Protein AF-E4ZHY7-F1 (afdb_monomer)

Sequence (99 aa):
MSANEIPQGDAVDNDYQSRSGQQQYGIPVQKDEAPIEDTEYDNGGDSDEQLARDEKDAIDETNILNERTRGATKEKGTYTEPGDEEGLGGNDGTSSGRQ

Secondary structure (DSSP, 8-state):
----------S---TTSPPTTTTTSSSPPPPTTSPPPPPTTTTTTTSHHHHHHHHHHH--GGG--SS-GGG-SPPTTSS-PPPTTTTPPPTTS------

Structure (mmCIF, N/CA/C/O backbone):
data_AF-E4ZHY7-F1
#
_entry.id   AF-E4ZHY7-F1
#
loop_
_atom_site.group_PDB
_atom_site.id
_atom_site.type_symbol
_atom_site.label_atom_id
_atom_site.label_alt_id
_atom_site.label_comp_id
_atom_site.label_asym_id
_atom_site.label_entity_id
_atom_site.label_seq_id
_atom_site.pdbx_PDB_ins_code
_atom_site.Cartn_x
_atom_site.Cartn_y
_atom_site.Cartn_z
_atom_site.occupancy
_atom_site.B_iso_or_equiv
_atom_site.auth_seq_id
_atom_site.auth_comp_id
_atom_site.auth_asym_id
_atom_site.auth_atom_id
_atom_site.pdbx_PDB_model_num
ATOM 1 N N . MET A 1 1 ? -26.402 -13.099 -47.495 1.00 43.53 1 MET A N 1
ATOM 2 C CA . MET A 1 1 ? -25.777 -12.647 -46.239 1.00 43.53 1 MET A CA 1
ATOM 3 C C . MET A 1 1 ? -24.281 -12.606 -46.497 1.00 43.53 1 MET A C 1
ATOM 5 O O . MET A 1 1 ? -23.641 -13.643 -46.405 1.00 43.53 1 MET A O 1
ATOM 9 N N . SER A 1 2 ? -23.755 -11.471 -46.958 1.00 52.97 2 SER A N 1
ATOM 10 C CA . SER A 1 2 ? -22.307 -11.312 -47.121 1.00 52.97 2 SER A CA 1
ATOM 11 C C . SER A 1 2 ? -21.725 -11.097 -45.733 1.00 52.97 2 SER A C 1
ATOM 13 O O . SER A 1 2 ? -22.100 -10.139 -45.060 1.00 52.97 2 SER A O 1
ATOM 15 N N . ALA A 1 3 ? -20.900 -12.033 -45.270 1.00 57.66 3 ALA A N 1
ATOM 16 C CA . ALA A 1 3 ? -20.128 -11.838 -44.057 1.00 57.66 3 ALA A CA 1
ATOM 17 C C . ALA A 1 3 ? -19.186 -10.655 -44.306 1.00 57.66 3 ALA A C 1
ATOM 19 O O . ALA A 1 3 ? -18.402 -10.685 -45.252 1.00 57.66 3 ALA A O 1
ATOM 20 N N . ASN A 1 4 ? -19.317 -9.595 -43.508 1.00 62.72 4 ASN A N 1
ATOM 21 C CA . ASN A 1 4 ? -18.317 -8.538 -43.460 1.00 62.7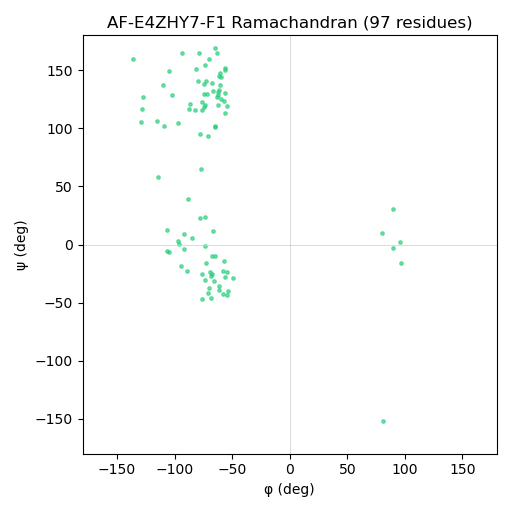2 4 ASN A CA 1
ATOM 22 C C . ASN A 1 4 ? -17.037 -9.165 -42.911 1.00 62.72 4 ASN A C 1
ATOM 24 O O . ASN A 1 4 ? -16.926 -9.419 -41.713 1.00 62.72 4 ASN A O 1
ATOM 28 N N . GLU A 1 5 ? -16.116 -9.466 -43.813 1.00 64.88 5 GLU A N 1
ATOM 29 C CA . GLU A 1 5 ? -14.766 -9.910 -43.511 1.00 64.88 5 GLU A CA 1
ATOM 30 C C . GLU A 1 5 ? -14.061 -8.740 -42.815 1.00 64.88 5 GLU A C 1
ATOM 32 O O . GLU A 1 5 ? -13.741 -7.722 -43.429 1.00 64.88 5 GLU A O 1
ATOM 37 N N . ILE A 1 6 ? -13.953 -8.822 -41.486 1.00 69.62 6 ILE A N 1
ATOM 38 C CA . ILE A 1 6 ? -13.198 -7.849 -40.697 1.00 69.62 6 ILE A CA 1
ATOM 39 C C . ILE A 1 6 ? -11.747 -7.966 -41.173 1.00 69.62 6 ILE A C 1
ATOM 41 O O . ILE A 1 6 ? -11.245 -9.093 -41.205 1.00 69.62 6 ILE A O 1
ATOM 45 N N . PRO A 1 7 ? -11.067 -6.865 -41.543 1.00 69.19 7 PRO A N 1
ATOM 46 C CA . PRO A 1 7 ? -9.650 -6.929 -41.857 1.00 69.19 7 PRO A CA 1
ATOM 47 C C . PRO A 1 7 ? -8.929 -7.527 -40.649 1.00 69.19 7 PRO A C 1
ATOM 49 O O . PRO A 1 7 ? -8.926 -6.929 -39.572 1.00 69.19 7 PRO A O 1
ATOM 52 N N . GLN A 1 8 ? -8.371 -8.728 -40.803 1.00 68.25 8 GLN A N 1
ATOM 53 C CA . GLN A 1 8 ? -7.430 -9.258 -39.829 1.00 68.25 8 GLN A CA 1
ATOM 54 C C . GLN A 1 8 ? -6.158 -8.433 -39.996 1.00 68.25 8 GLN A C 1
ATOM 56 O O . GLN A 1 8 ? -5.374 -8.683 -40.905 1.00 68.25 8 GLN A O 1
ATOM 61 N N . GLY A 1 9 ? -6.027 -7.372 -39.200 1.00 69.00 9 GLY A N 1
ATOM 62 C CA . GLY A 1 9 ? -4.763 -6.656 -39.089 1.00 69.00 9 GLY A CA 1
ATOM 63 C C . GLY A 1 9 ? -3.695 -7.605 -38.556 1.00 69.00 9 GLY A C 1
ATOM 64 O O . GLY A 1 9 ? -4.000 -8.476 -37.735 1.00 69.00 9 GLY A O 1
ATOM 65 N N . ASP A 1 10 ? -2.463 -7.445 -39.031 1.00 75.00 10 ASP A N 1
ATOM 66 C CA . ASP A 1 10 ? -1.323 -8.138 -38.446 1.00 75.00 10 ASP A CA 1
ATOM 67 C C . ASP A 1 10 ? -1.215 -7.728 -36.969 1.00 75.00 10 ASP A C 1
ATOM 69 O O . ASP A 1 10 ? -1.197 -6.545 -36.638 1.00 75.00 10 ASP A O 1
ATOM 73 N N . ALA A 1 11 ? -1.208 -8.711 -36.065 1.00 80.44 11 ALA A N 1
ATOM 74 C CA . ALA A 1 11 ? -1.173 -8.477 -34.615 1.00 80.44 11 ALA A CA 1
ATOM 75 C C . ALA A 1 11 ? 0.201 -8.001 -34.105 1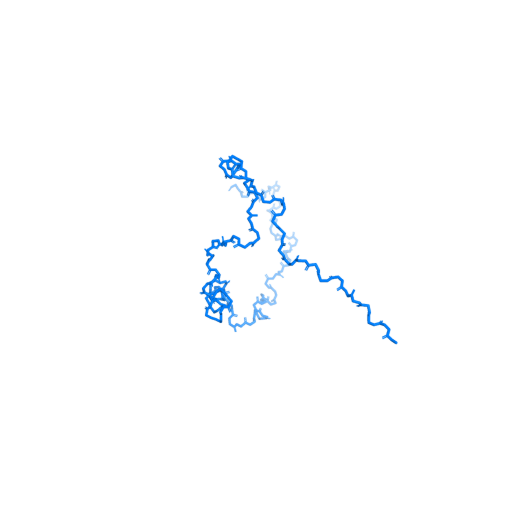.00 80.44 11 ALA A C 1
ATOM 77 O O . ALA A 1 11 ? 0.368 -7.794 -32.907 1.00 80.44 11 ALA A O 1
ATOM 78 N N . VAL A 1 12 ? 1.166 -7.881 -35.014 1.00 86.12 12 VAL A N 1
ATOM 79 C CA . VAL A 1 12 ? 2.551 -7.492 -34.778 1.00 86.12 12 VAL A CA 1
ATOM 80 C C . VAL A 1 12 ? 2.865 -6.342 -35.726 1.00 86.12 12 VAL A C 1
ATOM 82 O O . VAL A 1 12 ? 2.715 -6.493 -36.941 1.00 86.12 12 VAL A O 1
ATOM 85 N N . ASP A 1 13 ? 3.359 -5.235 -35.185 1.00 86.56 13 ASP A N 1
ATOM 86 C CA . ASP A 1 13 ? 3.827 -4.076 -35.933 1.00 86.56 13 ASP A CA 1
ATOM 87 C C . ASP A 1 13 ? 5.234 -3.670 -35.474 1.00 86.56 13 ASP A C 1
ATOM 89 O O . ASP A 1 13 ? 5.452 -3.052 -34.436 1.00 86.56 13 ASP A O 1
ATOM 93 N N . ASN A 1 14 ? 6.217 -3.980 -36.315 1.00 90.69 14 ASN A N 1
ATOM 94 C CA . ASN A 1 14 ? 7.615 -3.630 -36.087 1.00 90.69 14 ASN A CA 1
ATOM 95 C C . ASN A 1 14 ? 8.096 -2.481 -36.993 1.00 90.69 14 ASN A C 1
ATOM 97 O O . ASN A 1 14 ? 9.307 -2.238 -37.077 1.00 90.69 14 ASN A O 1
ATOM 101 N N . ASP A 1 15 ? 7.199 -1.763 -37.676 1.00 89.50 15 ASP A N 1
ATOM 102 C CA . ASP A 1 15 ? 7.571 -0.702 -38.625 1.00 89.50 15 ASP A CA 1
ATOM 103 C C . ASP A 1 15 ? 8.217 0.503 -37.925 1.00 89.50 15 ASP A C 1
ATOM 105 O O . ASP A 1 15 ? 9.052 1.209 -38.506 1.00 89.50 15 ASP A O 1
ATOM 109 N N . TYR A 1 16 ? 7.893 0.695 -36.647 1.00 88.12 16 TYR A N 1
ATOM 110 C CA . TYR A 1 16 ? 8.444 1.748 -35.795 1.00 88.12 16 TYR A CA 1
ATOM 111 C C . TYR A 1 16 ? 9.608 1.290 -34.904 1.00 88.12 16 TYR A C 1
ATOM 113 O O . TYR A 1 16 ? 10.137 2.099 -34.136 1.00 88.12 16 TYR A O 1
ATOM 121 N N . GLN A 1 17 ? 10.054 0.031 -35.013 1.00 92.19 17 GLN A N 1
ATOM 122 C CA . GLN A 1 17 ? 11.179 -0.474 -34.222 1.00 92.19 17 GLN A CA 1
ATOM 123 C C . GLN A 1 17 ? 12.467 0.320 -34.508 1.00 92.19 17 GLN A C 1
ATOM 125 O O . GLN A 1 17 ? 12.747 0.746 -35.638 1.00 92.19 17 GLN A O 1
ATOM 130 N N . SER A 1 18 ? 13.319 0.462 -33.495 1.00 91.19 18 SER A N 1
ATOM 131 C CA . SER A 1 18 ? 14.595 1.166 -33.661 1.00 91.19 18 SER A CA 1
ATOM 132 C C . SER A 1 18 ? 15.543 0.413 -34.596 1.00 91.19 18 SER A C 1
ATOM 134 O O . SER A 1 18 ? 15.787 -0.788 -34.443 1.00 91.19 18 SER A O 1
ATOM 136 N N . ARG A 1 19 ? 16.135 1.134 -35.556 1.00 87.75 19 ARG A N 1
ATOM 137 C CA . ARG A 1 19 ? 17.063 0.554 -36.540 1.00 87.75 19 ARG A CA 1
ATOM 138 C C . ARG A 1 19 ? 18.388 0.142 -35.895 1.00 87.75 19 ARG A C 1
ATOM 140 O O . ARG A 1 19 ? 18.795 0.664 -34.853 1.00 87.75 19 ARG A O 1
ATOM 147 N N . SER A 1 20 ? 19.118 -0.751 -36.565 1.00 81.50 20 SER A N 1
ATOM 148 C CA . SER A 1 20 ? 20.469 -1.156 -36.159 1.00 81.50 20 SER A CA 1
ATOM 149 C C . SER A 1 20 ? 21.377 0.070 -36.001 1.00 81.50 20 SER A C 1
ATOM 151 O O . SER A 1 20 ? 21.580 0.820 -36.955 1.00 81.50 20 SER A O 1
ATOM 153 N N . GLY A 1 21 ? 21.905 0.281 -34.793 1.00 81.31 21 GLY A N 1
ATOM 154 C CA . GLY A 1 21 ? 22.747 1.429 -34.448 1.00 81.31 21 GLY A CA 1
ATOM 155 C C . GLY A 1 21 ? 22.018 2.600 -33.780 1.00 81.31 21 GLY A C 1
ATOM 156 O O . GLY A 1 21 ? 22.692 3.415 -33.161 1.00 81.31 21 GLY A O 1
ATOM 157 N N . GLN A 1 22 ? 20.681 2.666 -33.833 1.00 82.25 22 GLN A N 1
ATOM 158 C CA . GLN A 1 22 ? 19.867 3.610 -33.044 1.00 82.25 22 GLN A CA 1
ATOM 159 C C . GLN A 1 22 ? 19.478 3.042 -31.674 1.00 82.25 22 GLN A C 1
ATOM 161 O O . GLN A 1 22 ? 19.273 3.800 -30.738 1.00 82.25 22 GLN A O 1
ATOM 166 N N . GLN A 1 23 ? 19.477 1.712 -31.543 1.00 79.06 23 GLN A N 1
ATOM 167 C CA . GLN A 1 23 ? 19.231 0.965 -30.299 1.00 79.06 23 GLN A CA 1
ATOM 168 C C . GLN A 1 23 ? 20.063 1.457 -29.094 1.00 79.06 23 GLN A C 1
ATOM 170 O O . GLN A 1 23 ? 19.644 1.334 -27.953 1.00 79.06 23 GLN A O 1
ATOM 175 N N . GLN A 1 24 ? 21.248 2.015 -29.353 1.00 77.19 24 GLN A N 1
ATOM 176 C CA . GLN A 1 24 ? 22.212 2.462 -28.342 1.00 77.19 24 GLN A CA 1
ATOM 177 C C . GLN A 1 24 ? 22.121 3.965 -28.004 1.00 77.19 24 GLN A C 1
ATOM 179 O O . GLN A 1 24 ? 22.921 4.456 -27.209 1.00 77.19 24 GLN A O 1
ATOM 184 N N . TYR A 1 25 ? 21.198 4.712 -28.622 1.00 75.56 25 TYR A N 1
ATOM 185 C CA . TYR A 1 25 ? 21.082 6.163 -28.455 1.00 75.56 25 TYR A CA 1
ATOM 186 C C . TYR A 1 25 ? 19.650 6.566 -28.081 1.00 75.56 25 TYR A C 1
ATOM 188 O O . TYR A 1 25 ? 18.730 6.429 -28.882 1.00 75.56 25 TYR A O 1
ATOM 196 N N . GLY A 1 26 ? 19.473 7.138 -26.887 1.00 82.62 26 GLY A N 1
ATOM 197 C CA . GLY A 1 26 ? 18.162 7.575 -26.392 1.00 82.62 26 GLY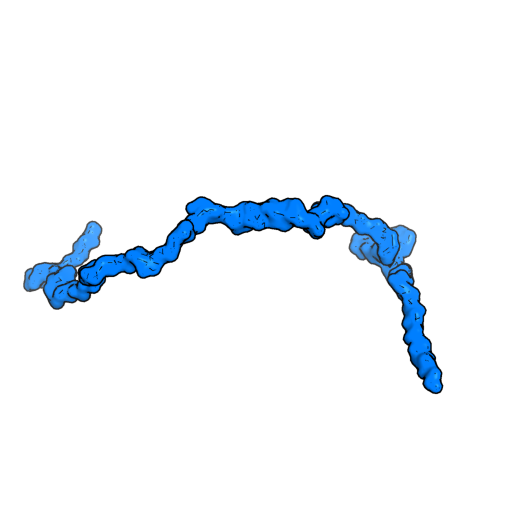 A CA 1
ATOM 198 C C . GLY A 1 26 ? 17.330 6.427 -25.812 1.00 82.62 26 GLY A C 1
ATOM 199 O O . GLY A 1 26 ? 17.888 5.470 -25.286 1.00 82.62 26 GLY A O 1
ATOM 200 N N . ILE A 1 27 ? 16.001 6.552 -25.872 1.00 84.25 27 ILE A N 1
ATOM 201 C CA . ILE A 1 27 ? 15.057 5.502 -25.459 1.00 84.25 27 ILE A CA 1
ATOM 202 C C . ILE A 1 27 ? 14.641 4.744 -26.730 1.00 84.25 27 ILE A C 1
ATOM 204 O O . ILE A 1 27 ? 13.894 5.309 -27.534 1.00 84.25 27 ILE A O 1
ATOM 208 N N . PRO A 1 28 ? 15.147 3.521 -26.968 1.00 89.31 28 PRO A N 1
ATOM 209 C CA . PRO A 1 28 ? 14.837 2.775 -28.178 1.00 89.31 28 PRO A CA 1
ATOM 210 C C . PRO A 1 28 ? 13.418 2.206 -28.126 1.00 89.31 28 PRO A C 1
ATOM 212 O O . PRO A 1 28 ? 12.986 1.653 -27.117 1.00 89.31 28 PRO A O 1
ATOM 215 N N . VAL A 1 29 ? 12.716 2.297 -29.251 1.00 90.75 29 VAL A N 1
ATOM 216 C CA . VAL A 1 29 ? 11.479 1.545 -29.487 1.00 90.75 29 VAL A CA 1
ATOM 217 C C . VAL A 1 29 ? 11.849 0.087 -29.760 1.00 90.75 29 VAL A C 1
ATOM 219 O O . VAL A 1 29 ? 12.595 -0.191 -30.709 1.00 90.75 29 VAL A O 1
ATOM 222 N N . GLN A 1 30 ? 11.368 -0.804 -28.895 1.00 90.25 30 GLN A N 1
ATOM 223 C CA . GLN A 1 30 ? 11.568 -2.250 -28.977 1.00 90.25 30 GLN A CA 1
ATOM 224 C C . GLN A 1 30 ? 10.625 -2.884 -30.002 1.00 90.25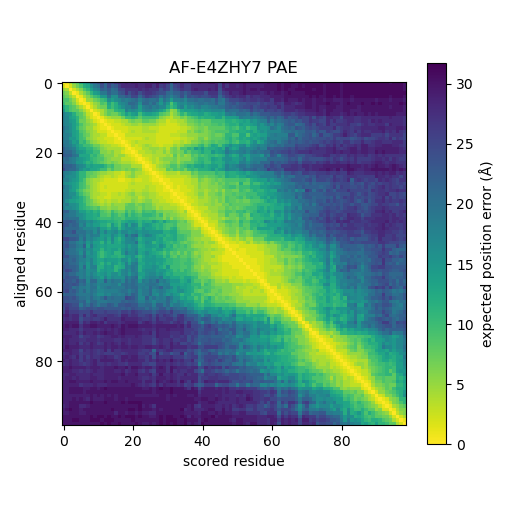 30 GLN A C 1
ATOM 226 O O . GLN A 1 30 ? 9.679 -2.248 -30.457 1.00 90.25 30 GLN A O 1
ATOM 231 N N . LYS A 1 31 ? 10.926 -4.128 -30.381 1.00 91.81 31 LYS A N 1
ATOM 232 C CA . LYS A 1 31 ? 10.019 -4.945 -31.193 1.00 91.81 31 LYS A CA 1
ATOM 233 C C . LYS A 1 31 ? 8.842 -5.420 -30.359 1.00 91.81 31 LYS A C 1
ATOM 235 O O . LYS A 1 31 ? 9.019 -5.637 -29.161 1.00 91.81 31 LYS A O 1
ATOM 240 N N . ASP A 1 32 ? 7.723 -5.703 -31.005 1.00 89.31 32 ASP A N 1
ATOM 241 C CA . ASP A 1 32 ? 6.550 -6.264 -30.332 1.00 89.31 32 ASP A CA 1
ATOM 242 C C . ASP A 1 32 ? 6.840 -7.632 -29.708 1.00 89.31 32 ASP A C 1
ATOM 244 O O . ASP A 1 32 ? 6.365 -7.935 -28.618 1.00 89.31 32 ASP A O 1
ATOM 248 N N . GLU A 1 33 ? 7.669 -8.455 -30.354 1.00 90.94 33 GLU A N 1
ATOM 249 C CA . GLU A 1 33 ? 8.036 -9.776 -29.831 1.00 90.94 33 GLU A CA 1
ATOM 250 C C . GLU A 1 33 ? 9.306 -9.752 -28.973 1.00 90.94 33 GLU A C 1
ATOM 252 O O . GLU A 1 33 ? 9.862 -10.811 -28.659 1.00 90.94 33 GLU A O 1
ATOM 257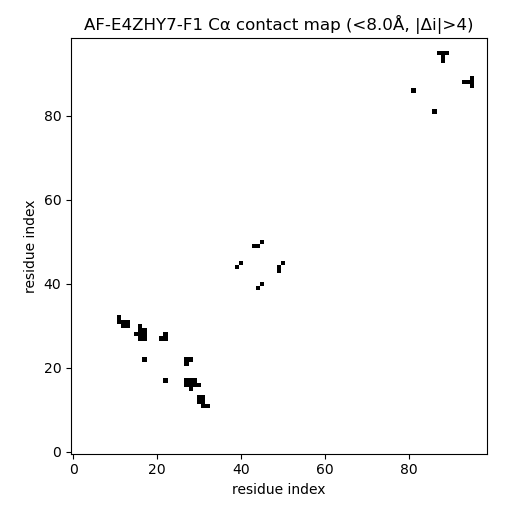 N N . ALA A 1 34 ? 9.824 -8.565 -28.636 1.00 91.00 34 ALA A N 1
ATOM 258 C CA . ALA A 1 34 ? 10.961 -8.468 -27.735 1.00 91.00 34 ALA A CA 1
ATOM 259 C C . ALA A 1 34 ? 10.575 -9.065 -26.368 1.00 91.00 34 ALA A C 1
ATOM 261 O O . ALA A 1 34 ? 9.511 -8.731 -25.844 1.00 91.00 34 ALA A O 1
ATOM 262 N N . PRO A 1 35 ? 11.420 -9.931 -25.776 1.00 86.94 35 PRO 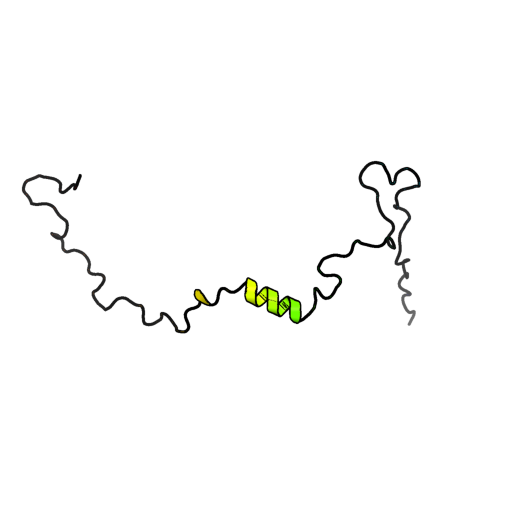A N 1
ATOM 263 C CA . PRO A 1 35 ? 11.182 -10.422 -24.429 1.00 86.94 35 PRO A CA 1
ATOM 264 C C . PRO A 1 35 ? 11.054 -9.244 -23.467 1.00 86.94 35 PRO A C 1
ATOM 266 O O . PRO A 1 35 ? 11.892 -8.338 -23.476 1.00 86.94 35 PRO A O 1
ATOM 269 N N . ILE A 1 36 ? 10.003 -9.263 -22.657 1.00 84.62 36 ILE A N 1
ATOM 270 C CA . ILE A 1 36 ? 9.886 -8.368 -21.513 1.00 84.62 36 ILE A CA 1
ATOM 271 C C . ILE A 1 36 ? 10.685 -8.951 -20.350 1.00 84.62 36 ILE A C 1
ATOM 273 O O . ILE A 1 36 ? 10.884 -10.162 -20.268 1.00 84.62 36 ILE A O 1
ATOM 277 N N . GLU A 1 37 ? 11.182 -8.072 -19.488 1.00 83.56 37 GLU A N 1
ATOM 278 C CA . GLU A 1 37 ? 11.856 -8.493 -18.265 1.00 83.56 37 GLU A CA 1
ATOM 279 C C . GLU A 1 37 ? 10.846 -9.142 -17.320 1.00 83.56 37 GLU A C 1
ATOM 281 O O . GLU A 1 37 ? 9.741 -8.621 -17.150 1.00 83.56 37 GLU A O 1
ATOM 286 N N . ASP A 1 38 ? 11.260 -10.235 -16.682 1.00 84.31 38 ASP A N 1
ATOM 287 C CA . ASP A 1 38 ? 10.459 -10.879 -15.650 1.00 84.31 38 ASP A CA 1
ATOM 288 C C . ASP A 1 38 ? 10.276 -9.916 -14.466 1.00 84.31 38 ASP A C 1
ATOM 290 O O . ASP A 1 38 ? 11.225 -9.377 -13.885 1.00 84.31 38 ASP A O 1
ATOM 294 N N . THR A 1 39 ? 9.027 -9.724 -14.089 1.00 78.06 39 THR A N 1
ATOM 295 C CA . THR A 1 39 ? 8.573 -9.009 -12.908 1.00 78.06 39 THR A CA 1
ATOM 296 C C . THR A 1 39 ? 8.360 -9.982 -11.750 1.00 78.06 39 THR A C 1
ATOM 298 O O . THR A 1 39 ? 8.237 -11.197 -11.918 1.00 78.06 39 THR A O 1
ATOM 301 N N . GLU A 1 40 ? 8.244 -9.443 -10.537 1.00 71.94 40 GLU A N 1
ATOM 302 C CA . GLU A 1 40 ? 7.812 -10.198 -9.352 1.00 71.94 40 GLU A CA 1
ATOM 303 C C . GLU A 1 40 ? 6.431 -10.868 -9.512 1.00 71.94 40 GLU A C 1
ATOM 305 O O . GLU A 1 40 ? 6.102 -11.774 -8.745 1.00 71.94 40 GLU A O 1
ATOM 310 N N . TYR A 1 41 ? 5.658 -10.478 -10.535 1.00 72.25 41 TYR A N 1
ATOM 311 C CA . TYR A 1 41 ? 4.338 -11.022 -10.840 1.00 72.25 41 TYR A CA 1
ATOM 312 C C . TYR A 1 41 ? 4.356 -12.161 -11.873 1.00 72.25 41 TYR A C 1
ATOM 314 O O . TYR A 1 41 ? 3.416 -12.958 -11.906 1.00 72.25 41 TYR A O 1
ATOM 322 N N . ASP A 1 42 ? 5.425 -12.315 -12.661 1.00 75.81 42 ASP A N 1
ATOM 323 C CA . ASP A 1 42 ? 5.463 -13.287 -13.769 1.00 75.81 42 ASP A CA 1
ATOM 324 C C . ASP A 1 42 ? 5.564 -14.751 -13.306 1.00 75.81 42 ASP A C 1
ATOM 326 O O . ASP A 1 42 ? 5.238 -15.675 -14.050 1.00 75.81 42 ASP A O 1
ATOM 330 N N . ASN A 1 43 ? 5.930 -14.987 -12.041 1.00 73.81 43 ASN A N 1
ATOM 331 C CA . ASN A 1 43 ? 5.996 -16.318 -11.429 1.00 73.81 43 ASN A CA 1
ATOM 332 C C . ASN A 1 43 ? 4.963 -16.493 -10.307 1.00 73.81 43 ASN A C 1
ATOM 334 O O . ASN A 1 43 ? 5.300 -16.801 -9.163 1.00 73.81 43 ASN A O 1
ATOM 338 N N . GLY A 1 44 ? 3.685 -16.317 -10.646 1.00 73.62 44 GLY A N 1
ATOM 339 C CA . GLY A 1 44 ? 2.581 -16.538 -9.709 1.00 73.62 44 GLY A CA 1
ATOM 340 C C . GLY A 1 44 ? 2.205 -15.302 -8.897 1.00 73.62 44 GLY A C 1
ATOM 341 O O . GLY A 1 44 ? 1.727 -15.449 -7.773 1.00 73.62 44 GLY A O 1
ATOM 342 N N . GLY A 1 45 ? 2.393 -14.105 -9.462 1.00 73.62 45 GLY A N 1
ATOM 343 C CA . GLY A 1 45 ? 1.802 -12.866 -8.948 1.00 73.62 45 GLY A CA 1
ATOM 344 C C . GLY A 1 45 ? 0.287 -12.974 -8.791 1.00 73.62 45 GLY A C 1
ATOM 345 O O . GLY A 1 45 ? -0.248 -12.596 -7.759 1.00 73.62 45 GLY A O 1
ATOM 346 N N . ASP A 1 46 ? -0.377 -13.625 -9.750 1.00 76.69 46 ASP A N 1
ATOM 347 C CA . ASP A 1 46 ? -1.815 -13.92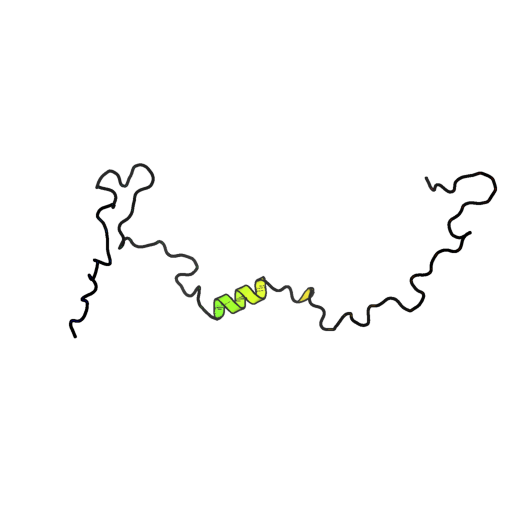6 -9.717 1.00 76.69 46 ASP A CA 1
ATOM 348 C C . ASP A 1 46 ? -2.123 -15.267 -9.018 1.00 76.69 46 ASP A C 1
ATOM 350 O O . ASP A 1 46 ? -2.945 -16.058 -9.486 1.00 76.69 46 ASP A O 1
ATOM 354 N N . SER A 1 47 ? -1.421 -15.587 -7.926 1.00 83.81 47 SER A N 1
ATOM 355 C CA . SER A 1 47 ? -1.684 -16.806 -7.151 1.00 83.81 47 SER A CA 1
ATOM 356 C C . SER A 1 47 ? -2.421 -16.517 -5.847 1.00 83.81 47 SER A C 1
ATOM 358 O O . SER A 1 47 ? -2.194 -15.501 -5.191 1.00 83.81 47 SER A O 1
ATOM 360 N N . ASP A 1 48 ? -3.239 -17.481 -5.414 1.00 86.00 48 ASP A N 1
ATOM 361 C CA . ASP A 1 48 ? -3.902 -17.450 -4.103 1.00 86.00 48 ASP A CA 1
ATOM 362 C C . ASP A 1 48 ? -2.891 -17.306 -2.947 1.00 86.00 48 ASP A C 1
ATOM 364 O O . ASP A 1 48 ? -3.209 -16.768 -1.888 1.00 86.00 48 ASP A O 1
ATOM 368 N N . GLU A 1 49 ? -1.656 -17.780 -3.142 1.00 84.31 49 GLU A N 1
ATOM 369 C CA . GLU A 1 49 ? -0.592 -17.661 -2.148 1.00 84.31 49 GLU A CA 1
ATOM 370 C C . GLU A 1 49 ? -0.098 -16.216 -1.989 1.00 84.31 49 GLU A C 1
ATOM 372 O O . GLU A 1 49 ? 0.179 -15.805 -0.861 1.00 84.31 49 GLU A O 1
ATOM 377 N N . GLN A 1 50 ? -0.016 -15.443 -3.078 1.00 84.81 50 GLN A N 1
ATOM 378 C CA . GLN A 1 50 ? 0.313 -14.015 -3.004 1.00 84.81 50 GLN A CA 1
ATOM 379 C C . GLN A 1 50 ? -0.814 -13.232 -2.339 1.00 84.81 50 GLN A C 1
ATOM 381 O O . GLN A 1 50 ? -0.557 -12.510 -1.380 1.00 84.81 50 GLN A O 1
ATOM 386 N N . LEU A 1 51 ? -2.066 -13.485 -2.734 1.00 86.31 51 LEU A N 1
ATOM 387 C CA . LEU A 1 51 ? -3.229 -12.848 -2.110 1.00 86.31 51 LEU A CA 1
ATOM 388 C C . LEU A 1 51 ? -3.246 -13.052 -0.585 1.00 86.31 51 LEU A C 1
ATOM 390 O O . LEU A 1 51 ? -3.469 -12.109 0.169 1.00 86.31 51 LEU A O 1
ATOM 394 N N . ALA A 1 52 ? -2.943 -14.263 -0.112 1.00 86.19 52 ALA A N 1
ATOM 395 C CA . ALA A 1 52 ? -2.904 -14.563 1.318 1.00 86.19 52 ALA A CA 1
ATOM 396 C C . ALA A 1 52 ? -1.756 -13.863 2.075 1.00 86.19 52 ALA A C 1
ATOM 398 O O . ALA A 1 52 ? -1.860 -13.657 3.288 1.00 86.19 52 ALA A O 1
ATOM 399 N N . ARG A 1 53 ? -0.639 -13.548 1.406 1.00 85.00 53 ARG A N 1
ATOM 400 C CA . ARG A 1 53 ? 0.457 -12.757 1.994 1.00 85.00 53 ARG A CA 1
ATOM 401 C C . ARG A 1 53 ? 0.080 -11.284 2.037 1.00 85.00 53 ARG A C 1
ATOM 403 O O . ARG A 1 53 ? 0.183 -10.683 3.103 1.00 85.00 53 ARG A O 1
ATOM 410 N N . ASP A 1 54 ? -0.443 -10.758 0.935 1.00 85.31 54 ASP A N 1
ATOM 411 C CA . ASP A 1 54 ? -0.894 -9.371 0.833 1.00 85.31 54 ASP A CA 1
ATOM 412 C C . ASP A 1 54 ? -1.971 -9.057 1.878 1.00 85.31 54 ASP A C 1
ATOM 414 O O . ASP A 1 54 ? -1.905 -8.030 2.552 1.00 85.31 54 ASP A O 1
ATOM 418 N N . GLU A 1 55 ? -2.931 -9.964 2.085 1.00 87.31 55 GLU A N 1
ATOM 419 C CA . GLU A 1 55 ? -3.963 -9.815 3.118 1.00 87.31 55 GLU A CA 1
ATOM 420 C C . GLU A 1 55 ? -3.376 -9.753 4.536 1.00 87.31 55 GLU A C 1
ATOM 422 O O . GLU A 1 55 ? -3.843 -8.961 5.357 1.00 87.31 55 GLU A O 1
ATOM 427 N N . LYS A 1 56 ? -2.340 -10.550 4.828 1.00 86.44 56 LYS A N 1
ATOM 428 C CA . LYS A 1 56 ? -1.668 -10.542 6.137 1.00 86.44 56 LYS A CA 1
ATOM 429 C C . LYS A 1 56 ? -0.853 -9.279 6.366 1.00 86.44 56 LYS A C 1
ATOM 431 O O . LYS A 1 56 ? -0.883 -8.738 7.467 1.00 86.44 56 LYS A O 1
ATOM 436 N N . ASP A 1 57 ? -0.136 -8.815 5.351 1.00 85.88 57 ASP A N 1
ATOM 437 C CA . ASP A 1 57 ? 0.699 -7.621 5.466 1.00 85.88 57 ASP A CA 1
ATOM 438 C C . ASP A 1 57 ? -0.154 -6.341 5.508 1.00 85.88 57 ASP A C 1
ATOM 440 O O . ASP A 1 57 ? 0.213 -5.363 6.164 1.00 85.88 57 ASP A O 1
ATOM 444 N N . ALA A 1 58 ? -1.322 -6.345 4.856 1.00 87.56 58 ALA A N 1
ATOM 445 C CA . ALA A 1 58 ? -2.244 -5.211 4.842 1.00 87.56 58 ALA A CA 1
ATOM 446 C C . ALA A 1 58 ? -3.053 -5.046 6.141 1.00 87.56 58 ALA A C 1
ATOM 448 O O . ALA A 1 58 ? -3.507 -3.935 6.437 1.00 87.56 58 ALA A O 1
ATOM 449 N N . ILE A 1 59 ? -3.270 -6.120 6.908 1.00 84.31 59 ILE A N 1
ATOM 450 C CA . ILE A 1 59 ? -4.146 -6.118 8.085 1.00 84.31 59 ILE A CA 1
ATOM 451 C C . ILE A 1 59 ? -3.344 -6.384 9.361 1.00 84.31 59 ILE A C 1
ATOM 453 O O . ILE A 1 59 ? -3.009 -7.517 9.691 1.00 84.31 59 ILE A O 1
ATOM 457 N N . ASP A 1 60 ? -3.134 -5.336 10.159 1.00 85.88 60 ASP A N 1
ATOM 458 C CA . ASP A 1 60 ? -2.641 -5.495 11.528 1.00 85.88 60 ASP A CA 1
ATOM 459 C C . ASP A 1 60 ? -3.777 -5.933 12.464 1.00 85.88 60 ASP A C 1
ATOM 461 O O . ASP A 1 60 ? -4.529 -5.114 13.009 1.00 85.88 60 ASP A O 1
ATOM 465 N N . GLU A 1 61 ? -3.882 -7.246 12.669 1.00 84.50 61 GLU A N 1
ATOM 466 C CA . GLU A 1 61 ? -4.874 -7.861 13.554 1.00 84.50 61 GLU A CA 1
ATOM 467 C C . GLU A 1 61 ? -4.785 -7.359 15.006 1.00 84.50 61 GLU A C 1
ATOM 469 O O . GLU A 1 61 ? -5.785 -7.395 15.725 1.00 84.50 61 GLU A O 1
ATOM 474 N N . THR A 1 62 ? -3.635 -6.838 15.455 1.00 86.12 62 THR A N 1
ATOM 475 C CA . THR A 1 62 ? -3.478 -6.346 16.836 1.00 86.12 62 THR A CA 1
ATOM 476 C C . THR A 1 62 ? -4.273 -5.069 17.107 1.00 86.12 62 THR A C 1
ATOM 478 O O . THR A 1 62 ? -4.651 -4.805 18.251 1.00 86.12 62 THR A O 1
ATOM 481 N N . ASN A 1 63 ? -4.583 -4.307 16.055 1.00 80.75 63 ASN A N 1
ATOM 482 C CA . ASN A 1 63 ? -5.394 -3.093 16.121 1.00 80.75 63 ASN A CA 1
ATOM 483 C C . ASN A 1 63 ? -6.893 -3.358 15.900 1.00 80.75 63 ASN A C 1
ATOM 485 O O . ASN A 1 63 ? -7.706 -2.433 16.002 1.00 80.75 63 ASN A O 1
ATOM 489 N N . ILE A 1 64 ? -7.286 -4.601 15.607 1.00 82.94 64 ILE A N 1
ATOM 490 C CA . ILE A 1 64 ? -8.686 -4.959 15.387 1.00 82.94 64 ILE A CA 1
ATOM 491 C C . ILE A 1 64 ? -9.359 -5.281 16.722 1.00 82.94 64 ILE A C 1
ATOM 493 O O . ILE A 1 64 ? -8.990 -6.201 17.449 1.00 82.94 64 ILE A O 1
ATOM 497 N N . LEU A 1 65 ? -10.415 -4.529 17.033 1.00 82.81 65 LEU A N 1
ATOM 498 C CA . LEU A 1 65 ? -11.279 -4.823 18.171 1.00 82.81 65 LEU A CA 1
ATOM 499 C C . LEU A 1 65 ? -12.203 -5.999 17.828 1.00 82.81 65 LEU A C 1
ATOM 501 O O . LEU A 1 65 ? -13.004 -5.918 16.899 1.00 82.81 65 LEU A O 1
ATOM 505 N N . ASN A 1 66 ? -12.141 -7.066 18.628 1.00 81.69 66 ASN A N 1
ATOM 506 C CA . ASN A 1 66 ? -12.982 -8.264 18.472 1.00 81.69 66 ASN A CA 1
ATOM 507 C C . ASN A 1 66 ? -14.477 -8.022 18.760 1.00 81.69 66 ASN A C 1
ATOM 509 O O . ASN A 1 66 ? -15.315 -8.890 18.518 1.00 81.69 66 ASN A O 1
ATOM 513 N N . GLU A 1 67 ? -14.829 -6.852 19.296 1.00 81.12 67 GLU A N 1
ATOM 514 C CA . GLU A 1 67 ? -16.189 -6.499 19.681 1.00 81.12 67 GLU A CA 1
ATOM 515 C C . GLU A 1 67 ? -16.565 -5.076 19.258 1.00 81.12 67 GLU A C 1
ATOM 517 O O . GLU A 1 67 ? -15.729 -4.206 19.011 1.00 81.12 67 GLU A O 1
ATOM 522 N N . ARG A 1 68 ? -17.874 -4.818 19.175 1.00 74.31 68 ARG A N 1
ATOM 523 C CA . ARG A 1 68 ? -18.381 -3.488 18.832 1.00 74.31 68 ARG A CA 1
ATOM 524 C C . ARG A 1 68 ? -18.164 -2.540 20.009 1.00 74.31 68 ARG A C 1
ATOM 526 O O . ARG A 1 68 ? -18.726 -2.756 21.076 1.00 74.31 68 ARG A O 1
ATOM 533 N N . THR A 1 69 ? -17.5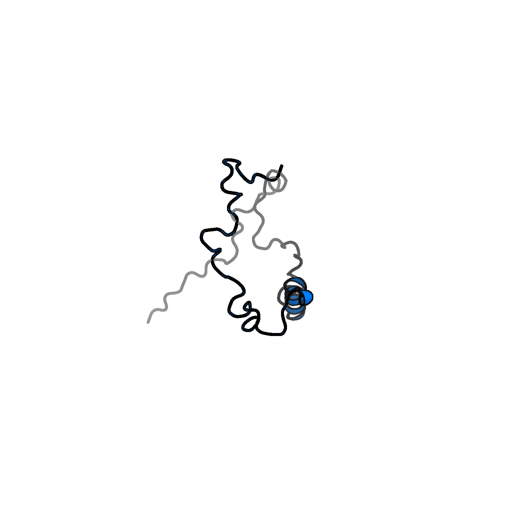68 -1.378 19.760 1.00 74.12 69 THR A N 1
ATOM 534 C CA . THR A 1 69 ? -17.461 -0.263 20.727 1.00 74.12 69 THR A CA 1
ATOM 535 C C . THR A 1 69 ? -18.803 0.398 21.081 1.00 74.12 69 THR A C 1
ATOM 537 O O . THR A 1 69 ? -18.837 1.446 21.718 1.00 74.12 69 THR A O 1
ATOM 540 N N . ARG A 1 70 ? -19.944 -0.202 20.708 1.00 65.25 70 ARG A N 1
ATOM 541 C CA . ARG A 1 70 ? -21.294 0.362 20.893 1.00 65.25 70 ARG A CA 1
ATOM 542 C C . ARG A 1 70 ? -21.691 0.510 22.377 1.00 65.25 70 ARG A C 1
ATOM 544 O O . ARG A 1 70 ? -22.696 1.150 22.661 1.00 65.25 70 ARG A O 1
ATOM 551 N N . GLY A 1 71 ? -20.905 -0.051 23.301 1.00 62.97 71 GLY A N 1
ATOM 552 C CA . GLY A 1 71 ? -21.008 0.152 24.752 1.00 62.97 71 GLY A CA 1
ATOM 553 C C . GLY A 1 71 ? -19.913 1.037 25.361 1.00 62.97 71 GLY A C 1
ATOM 554 O O . GLY A 1 71 ? -20.017 1.388 26.528 1.00 62.97 71 GLY A O 1
ATOM 555 N N . ALA A 1 72 ? -18.905 1.463 24.591 1.00 66.69 72 ALA A N 1
ATOM 556 C CA . ALA A 1 72 ? -17.840 2.363 25.050 1.00 66.69 72 ALA A CA 1
ATOM 557 C C . ALA A 1 72 ? -18.300 3.833 25.123 1.00 66.69 72 ALA A C 1
ATOM 559 O O . ALA A 1 72 ? -17.493 4.760 25.033 1.00 66.69 72 ALA A O 1
ATOM 560 N N . THR A 1 73 ? -19.610 4.066 25.248 1.00 73.88 73 THR A N 1
ATOM 561 C CA . THR A 1 73 ? -20.114 5.400 25.549 1.00 73.88 73 THR A CA 1
ATOM 562 C C . THR A 1 73 ? -19.788 5.710 27.000 1.00 73.88 73 THR A C 1
ATOM 564 O O . THR A 1 73 ? -19.876 4.849 27.874 1.00 73.88 73 THR A O 1
ATOM 567 N N . LYS A 1 74 ? -19.408 6.954 27.268 1.00 78.31 74 LYS A N 1
ATOM 568 C CA . LYS A 1 74 ? -19.265 7.420 28.642 1.00 78.31 74 LYS A CA 1
ATOM 569 C C . LYS A 1 74 ? -20.607 7.289 29.371 1.00 78.31 74 LYS A C 1
ATOM 571 O O . LYS A 1 74 ? -21.662 7.470 28.757 1.00 78.31 74 LYS A O 1
ATOM 576 N N . GLU A 1 75 ? -20.561 6.958 30.661 1.00 81.75 75 GLU A N 1
ATOM 577 C CA . GLU A 1 75 ? -21.763 6.836 31.488 1.00 81.75 75 GLU A CA 1
ATOM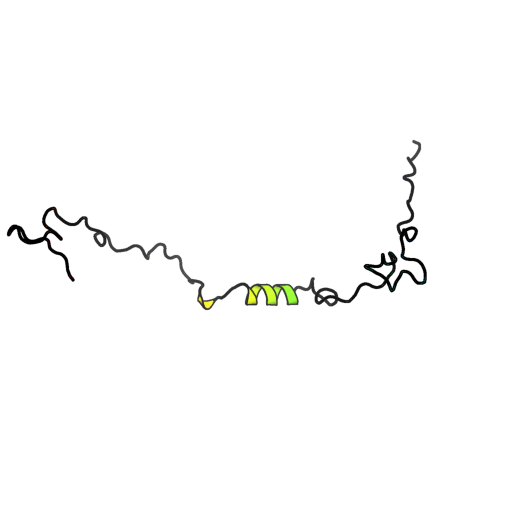 578 C C . GLU A 1 75 ? -22.578 8.133 31.451 1.00 81.75 75 GLU A C 1
ATOM 580 O O . GLU A 1 75 ? -22.034 9.234 31.287 1.00 81.75 75 GLU A O 1
ATOM 585 N N . LYS A 1 76 ? -23.900 8.011 31.604 1.00 79.88 76 LYS A N 1
ATOM 586 C CA . LYS A 1 76 ? -24.793 9.172 31.626 1.00 79.88 76 LYS A CA 1
ATOM 587 C C . LYS A 1 76 ? -24.342 10.129 32.736 1.00 79.88 76 LYS A C 1
ATOM 589 O O . LYS A 1 76 ? -24.279 9.733 33.891 1.00 79.88 76 LYS A O 1
ATOM 594 N N . GLY A 1 77 ? -24.070 11.383 32.374 1.00 79.44 77 GLY A N 1
ATOM 595 C CA . GLY A 1 77 ? -23.569 12.402 33.304 1.00 79.44 77 GLY A CA 1
ATOM 596 C C . GLY A 1 77 ? -22.047 12.577 33.315 1.00 79.44 77 GLY A C 1
ATOM 597 O O . GLY A 1 77 ? -21.561 13.415 34.058 1.00 79.44 77 GLY A O 1
ATOM 598 N N . THR A 1 78 ? -21.291 11.852 32.480 1.00 83.12 78 THR A N 1
ATOM 599 C CA . THR A 1 78 ? -19.835 12.088 32.343 1.00 83.12 78 THR A CA 1
ATOM 600 C C . THR A 1 78 ? -19.516 13.458 31.738 1.00 83.12 78 THR A C 1
ATOM 602 O O . THR A 1 78 ? -18.486 14.047 32.044 1.00 83.12 78 THR A O 1
ATOM 605 N N . TYR A 1 79 ? -20.393 13.959 30.869 1.00 80.38 79 TYR A N 1
ATOM 606 C CA . TYR A 1 79 ? -20.321 15.316 30.342 1.00 80.38 79 TYR A CA 1
ATOM 607 C C . TYR A 1 79 ? -21.465 16.113 30.961 1.00 80.38 79 TYR A C 1
ATOM 609 O O . TYR A 1 79 ? -22.623 15.946 30.575 1.00 80.38 79 TYR A O 1
ATOM 617 N N . THR A 1 80 ? -21.136 16.928 31.953 1.00 84.69 80 THR A N 1
ATOM 618 C CA . THR A 1 80 ? -22.025 17.923 32.552 1.00 84.69 80 THR A CA 1
ATOM 619 C C . THR A 1 80 ? -21.529 19.304 32.173 1.00 84.69 80 THR A C 1
ATOM 621 O O . THR A 1 80 ? -20.323 19.552 32.168 1.00 84.69 80 THR A O 1
ATOM 624 N N . GLU A 1 81 ? -22.459 20.186 31.818 1.00 82.25 81 GLU A N 1
ATOM 625 C CA . GLU A 1 81 ? -22.134 21.593 31.616 1.00 82.25 81 GLU A CA 1
ATOM 626 C C . GLU A 1 81 ? -21.635 22.172 32.948 1.00 82.25 81 GLU A C 1
ATOM 628 O O . GLU A 1 81 ? -22.273 21.916 33.976 1.00 82.25 81 GLU A O 1
ATOM 633 N N . PRO A 1 82 ? -20.498 22.892 32.953 1.00 82.38 82 PRO A N 1
ATOM 634 C CA . PRO A 1 82 ? -20.047 23.579 34.151 1.00 82.38 82 PRO A CA 1
ATOM 635 C C . PRO A 1 82 ? -21.103 24.604 34.570 1.00 82.38 82 PRO A C 1
ATOM 637 O O . PRO A 1 82 ? -21.680 25.288 33.721 1.00 82.38 82 PRO A O 1
ATOM 640 N N . GLY A 1 83 ? -21.377 24.688 35.871 1.00 82.00 83 GLY A N 1
ATOM 641 C CA . GLY A 1 83 ? -22.282 25.707 36.407 1.00 82.00 83 GLY A CA 1
ATOM 642 C C . GLY A 1 83 ? -21.745 27.126 36.192 1.00 82.00 83 GLY A C 1
ATOM 643 O O . GLY A 1 83 ? -20.555 27.315 35.955 1.00 82.00 83 GLY A O 1
ATOM 644 N N . ASP A 1 84 ? -22.607 28.134 36.344 1.00 80.25 84 ASP A N 1
ATOM 645 C CA . ASP A 1 84 ? -22.259 29.551 36.124 1.00 80.25 84 ASP A CA 1
ATOM 646 C C . ASP A 1 84 ? -21.046 30.032 36.943 1.00 80.25 84 ASP A C 1
ATOM 648 O O . ASP A 1 84 ? -20.383 30.991 36.563 1.00 80.25 84 ASP A O 1
ATOM 652 N N . GLU A 1 85 ? -20.746 29.368 38.061 1.00 76.94 85 GLU A N 1
ATOM 653 C CA . GLU A 1 85 ? -19.622 29.674 38.956 1.00 76.94 85 GLU A CA 1
ATOM 654 C C . GLU A 1 85 ? -18.456 28.673 38.822 1.00 76.94 85 GLU A C 1
ATOM 656 O O . GLU A 1 85 ? -17.389 28.860 39.411 1.00 76.94 85 GLU A O 1
ATOM 661 N N . GLU A 1 86 ? -18.626 27.598 38.052 1.00 77.38 86 GLU A N 1
ATOM 662 C CA . GLU A 1 86 ? -17.641 26.529 37.917 1.00 77.38 86 GLU A CA 1
ATOM 663 C C . GLU A 1 86 ? -16.559 26.909 36.898 1.00 77.38 86 GLU A C 1
ATOM 665 O O . GLU A 1 86 ? -16.808 27.082 35.708 1.00 77.38 86 GLU A O 1
ATOM 670 N N . GLY A 1 87 ? -15.321 27.049 37.376 1.00 71.38 87 GLY A N 1
ATOM 671 C CA . GLY A 1 87 ? -14.181 27.480 36.559 1.00 71.38 87 GLY A CA 1
ATOM 672 C C . GLY A 1 87 ? -13.976 28.996 36.513 1.00 71.38 87 GLY A C 1
ATOM 673 O O . GLY A 1 87 ? -12.978 29.448 35.948 1.00 71.38 87 GLY A O 1
ATOM 674 N N . LEU A 1 88 ? -14.858 29.776 37.146 1.00 74.62 88 LEU A N 1
ATOM 675 C CA . LEU A 1 88 ? -14.613 31.192 37.399 1.00 74.62 88 LEU A CA 1
ATOM 676 C C . LEU A 1 88 ? -13.683 31.361 38.614 1.00 74.62 88 LEU A C 1
ATOM 678 O O . LEU A 1 88 ? -13.775 30.633 39.602 1.00 74.62 88 LEU A O 1
ATOM 682 N N . GLY A 1 89 ? -12.753 32.316 38.535 1.00 71.25 89 GLY A N 1
ATOM 683 C CA . GLY A 1 89 ? -11.962 32.757 39.688 1.00 71.25 89 GLY A CA 1
ATOM 684 C C . GLY A 1 89 ? -12.834 33.428 40.755 1.00 71.25 89 GLY A C 1
ATOM 685 O O . GLY A 1 89 ? -14.001 33.734 40.517 1.00 71.25 89 GLY A O 1
ATOM 686 N N . GLY A 1 90 ? -12.271 33.677 41.942 1.00 71.06 90 GLY A N 1
ATOM 687 C CA . GLY A 1 90 ? -12.974 34.419 42.991 1.00 71.06 90 GLY A CA 1
ATOM 688 C C . GLY A 1 90 ? -13.444 35.796 42.501 1.00 71.06 90 GLY A C 1
ATOM 689 O O . GLY A 1 90 ? -12.823 36.411 41.638 1.00 71.06 90 GLY A O 1
ATOM 690 N N . ASN A 1 91 ? -14.530 36.322 43.072 1.00 63.88 91 ASN A N 1
ATOM 691 C CA . ASN A 1 91 ? -15.056 37.656 42.743 1.00 63.88 91 ASN A CA 1
ATOM 692 C C . ASN A 1 91 ? -14.199 38.814 43.306 1.00 63.88 91 ASN A C 1
ATOM 694 O O . ASN A 1 91 ? -14.695 39.923 43.504 1.00 63.88 91 ASN A O 1
ATOM 698 N N . ASP A 1 92 ? -12.917 38.562 43.569 1.00 70.69 92 ASP A N 1
ATOM 699 C CA . ASP A 1 92 ? -11.955 39.501 44.147 1.00 70.69 92 ASP A CA 1
ATOM 700 C C . ASP A 1 92 ? -11.293 40.409 43.094 1.00 70.69 92 ASP A C 1
ATOM 702 O O . ASP A 1 92 ? -10.402 41.197 43.409 1.00 70.69 92 ASP A O 1
ATOM 706 N N . GLY A 1 93 ? -11.750 40.325 41.839 1.00 63.75 93 GLY A N 1
ATOM 707 C CA . GLY A 1 93 ? -11.222 41.100 40.721 1.00 63.75 93 GLY A CA 1
ATOM 708 C C . GLY A 1 93 ? -9.932 40.532 40.127 1.00 63.75 93 GLY A C 1
ATOM 709 O O . GLY A 1 93 ? -9.318 41.206 39.297 1.00 63.75 93 GLY A O 1
ATOM 710 N N . THR A 1 94 ? -9.516 39.318 40.507 1.00 67.38 94 THR A N 1
ATOM 711 C CA . THR A 1 94 ? -8.341 38.649 39.936 1.00 67.38 94 THR A CA 1
ATOM 712 C C . THR A 1 94 ? -8.742 37.568 38.928 1.00 67.38 94 THR A C 1
ATOM 714 O O . THR A 1 94 ? -9.586 36.710 39.174 1.00 67.38 94 THR A O 1
ATOM 717 N N . SER A 1 95 ? -8.155 37.611 37.731 1.00 64.50 95 SER A N 1
ATOM 718 C CA . SER A 1 95 ? -8.366 36.587 36.704 1.00 64.50 95 SER A CA 1
ATOM 719 C C . SER A 1 95 ? -7.617 35.300 37.065 1.00 64.50 95 SER A C 1
ATOM 721 O O . SER A 1 95 ? -6.413 35.338 37.322 1.00 64.50 95 SER A O 1
ATOM 723 N N . SER A 1 96 ? -8.298 34.152 37.028 1.00 70.00 96 SER A N 1
ATOM 724 C CA . SER A 1 96 ? -7.741 32.826 37.332 1.00 70.00 96 SER A CA 1
ATOM 725 C C . SER A 1 96 ? -6.886 32.270 36.183 1.00 70.00 96 SER A C 1
ATOM 727 O O . SER A 1 96 ? -7.228 31.270 35.555 1.00 70.00 96 SER A O 1
ATOM 729 N N . GLY A 1 97 ? -5.769 32.924 35.872 1.00 67.19 97 GLY A N 1
ATOM 730 C CA . GLY A 1 97 ? -4.746 32.370 34.985 1.00 67.19 97 GLY A CA 1
ATOM 731 C C . GLY A 1 97 ? -3.750 31.535 35.787 1.00 67.19 97 GLY A C 1
ATOM 732 O O . GLY A 1 97 ? -3.056 32.077 36.643 1.00 67.19 97 GLY A O 1
ATOM 733 N N . ARG A 1 98 ? -3.655 30.225 35.524 1.00 59.84 98 ARG A N 1
ATOM 734 C CA . ARG A 1 98 ? -2.490 29.436 35.957 1.00 59.84 98 ARG A CA 1
ATOM 735 C C . ARG A 1 98 ? -1.314 29.824 35.052 1.00 59.84 98 ARG A C 1
ATOM 737 O O . ARG A 1 98 ? -1.448 29.696 33.837 1.00 59.84 98 ARG A O 1
ATOM 744 N N . GLN A 1 99 ? -0.231 30.348 35.631 1.00 52.97 99 GLN A N 1
ATOM 745 C CA . GLN A 1 99 ? 1.055 30.503 34.935 1.00 52.97 99 GLN A CA 1
ATOM 746 C C . GLN A 1 99 ? 1.737 29.148 34.759 1.00 52.97 99 GLN A C 1
ATOM 748 O O . GLN A 1 99 ? 1.557 28.287 35.652 1.00 52.97 99 GLN A O 1
#

Solvent-accessible surface area (backbone atoms only — not comparable to full-atom values): 7017 Å² total; per-residue (Å²): 134,83,78,82,78,71,82,82,68,75,95,65,73,58,89,75,34,50,52,94,81,41,60,84,55,82,86,54,47,68,47,74,85,52,84,75,81,86,52,90,47,75,80,53,44,92,29,75,69,44,52,58,48,52,55,53,76,73,48,67,65,89,77,55,72,95,64,79,68,87,72,75,62,76,61,94,73,73,80,65,83,73,54,98,67,57,90,58,50,66,94,82,84,55,80,76,70,84,129

Mean predicted aligned error: 17.36 Å

pLDDT: mean 78.3, std 9.68, range [43.53, 92.19]

Foldseek 3Di:
DDPPPDPPPDPWDCVQFDDVPCVPPDPTDHGPPPDDDDDPCNPPVVPPVVVVVCVVVVDDPVPDDPDDCPVVDDPPPPDDDAPPCGPADDPPPDGPDDD

Organism: Leptosphaeria maculans (strain JN3 / isolate v23.1.3 / race Av1-4-5-6-7-8) (NCBI:txid985895)

Radius of gyration: 35.97 Å; Cα contacts (8 Å, |Δi|>4): 29; chains: 1; bounding box: 48×59×91 Å